Protein AF-A0A8S3EVQ6-F1 (afdb_monomer_lite)

Secondary structure (DSSP, 8-state):
-HHHHHHHHHHHHHHHHHHHHHHHHHHHHHHHHHHHHHHHHHHHHTSS--S-----SSSSSSSSTTHHHHHHHHHHHHHHHHHHHHHHTS-SHHHHHHHHHHHHHHHHHHHHHHHHHHH-

Organism: NCBI:txid392030

Sequence (120 aa):
MWTTFLFSSLFTLFGGWILILIYDVTKALLIKQRRLKLVKTLKNFSHGDYCTRRPSSLWTSNSRLNHDASEDYFSWLQAIKEWENNLISGQTKMGKTLVGIIFICSVASLILYFVDTKNA

Structure (mmCIF, N/CA/C/O backbone):
data_AF-A0A8S3EVQ6-F1
#
_entry.id   AF-A0A8S3EVQ6-F1
#
loop_
_atom_site.group_PDB
_atom_site.id
_atom_site.type_symbol
_atom_site.label_atom_id
_atom_site.label_alt_id
_atom_site.label_comp_id
_atom_site.label_asym_id
_atom_site.label_entity_id
_atom_site.label_seq_id
_atom_site.pdbx_PDB_ins_code
_atom_site.Cartn_x
_atom_site.Cartn_y
_atom_site.Cartn_z
_atom_site.occupancy
_atom_site.B_iso_or_equiv
_atom_site.auth_seq_id
_atom_site.auth_comp_id
_atom_site.auth_asym_id
_atom_site.auth_atom_id
_atom_site.pdbx_PDB_model_num
ATOM 1 N N . MET A 1 1 ? -10.892 22.783 13.110 1.00 68.56 1 MET A N 1
ATOM 2 C CA . MET A 1 1 ? -10.545 21.452 13.659 1.00 68.56 1 MET A CA 1
ATOM 3 C C . MET A 1 1 ? -11.047 20.319 12.761 1.00 68.56 1 MET A C 1
ATOM 5 O O . MET A 1 1 ? -10.260 19.451 12.417 1.00 68.56 1 MET A O 1
ATOM 9 N N . TRP A 1 2 ? -12.306 20.330 12.303 1.00 86.19 2 TRP A N 1
ATOM 10 C CA . TRP A 1 2 ? -12.812 19.269 11.411 1.00 86.19 2 TRP A CA 1
ATOM 11 C C . TRP A 1 2 ? -12.196 19.282 9.999 1.00 86.19 2 TRP A C 1
ATOM 13 O O . TRP A 1 2 ? -11.824 18.238 9.472 1.00 86.19 2 TRP A O 1
ATOM 23 N N . THR A 1 3 ? -11.997 20.463 9.410 1.00 89.38 3 THR A N 1
ATOM 24 C CA . THR A 1 3 ? -11.407 20.614 8.067 1.00 89.38 3 THR A CA 1
ATOM 25 C C . THR A 1 3 ? -9.966 20.115 7.976 1.00 89.38 3 THR A C 1
ATOM 27 O O . THR A 1 3 ? -9.598 19.521 6.972 1.00 89.38 3 THR A O 1
ATOM 30 N N . THR A 1 4 ? -9.157 20.291 9.025 1.00 90.12 4 THR A N 1
ATOM 31 C CA . THR A 1 4 ? -7.780 19.772 9.091 1.00 90.12 4 THR A CA 1
ATOM 32 C C . THR A 1 4 ? -7.747 18.248 9.189 1.00 90.12 4 THR A C 1
ATOM 34 O O . THR A 1 4 ? -6.912 17.616 8.547 1.00 90.12 4 THR A O 1
ATOM 37 N N . PHE A 1 5 ? -8.685 17.651 9.934 1.00 88.81 5 PHE A N 1
ATOM 38 C CA . PHE A 1 5 ? -8.825 16.196 10.019 1.00 88.81 5 PHE A CA 1
ATOM 39 C C . PHE A 1 5 ? -9.272 15.595 8.679 1.00 88.81 5 PHE A C 1
ATOM 41 O O . PHE A 1 5 ? -8.646 14.664 8.172 1.00 88.81 5 PHE A O 1
ATOM 48 N N . LEU A 1 6 ? -10.296 16.192 8.057 1.00 91.88 6 LEU A N 1
ATOM 49 C CA . LEU A 1 6 ? -10.762 15.803 6.726 1.00 91.88 6 LEU A CA 1
ATOM 50 C C . LEU A 1 6 ? -9.653 15.933 5.683 1.00 91.88 6 LEU A C 1
ATOM 52 O O . LEU A 1 6 ? -9.415 14.996 4.929 1.00 91.88 6 LEU A O 1
ATOM 56 N N . PHE A 1 7 ? -8.947 17.064 5.661 1.00 94.12 7 PHE A N 1
ATOM 57 C CA . PHE A 1 7 ? -7.896 17.317 4.681 1.00 94.12 7 PHE A CA 1
ATOM 58 C C . PHE A 1 7 ? -6.714 16.355 4.838 1.00 94.12 7 PHE A C 1
ATOM 60 O O . PHE A 1 7 ? -6.194 15.880 3.835 1.00 94.12 7 PHE A O 1
ATOM 67 N N . SER A 1 8 ? -6.325 16.006 6.070 1.00 94.56 8 SER A N 1
ATOM 68 C CA . SER A 1 8 ? -5.264 15.021 6.312 1.00 94.56 8 SER A CA 1
ATOM 69 C C . SER A 1 8 ? -5.651 13.624 5.814 1.00 94.56 8 SER A C 1
ATOM 71 O O . SER A 1 8 ? -4.851 12.996 5.124 1.00 94.56 8 SER A O 1
ATOM 73 N N . SER A 1 9 ? -6.881 13.165 6.077 1.00 94.06 9 SER A N 1
ATOM 74 C CA . SER A 1 9 ? -7.375 11.875 5.567 1.00 94.06 9 SER A CA 1
ATOM 75 C C . SER A 1 9 ? -7.448 11.859 4.036 1.00 94.06 9 SER A C 1
ATOM 77 O O . SER A 1 9 ? -6.997 10.908 3.394 1.00 94.06 9 SER A O 1
ATOM 79 N N . LEU A 1 10 ? -7.939 12.952 3.446 1.00 94.50 10 LEU A N 1
ATOM 80 C CA . LEU A 1 10 ? -8.053 13.115 2.002 1.00 94.50 10 LEU A CA 1
ATOM 81 C C . LEU A 1 10 ? -6.673 13.133 1.325 1.00 94.50 10 LEU A C 1
ATOM 83 O O . LEU A 1 10 ? -6.465 12.468 0.313 1.00 94.50 10 LEU A O 1
ATOM 87 N N . PHE A 1 11 ? -5.713 13.855 1.908 1.00 95.88 11 PHE A N 1
ATOM 88 C CA . PHE A 1 11 ? -4.341 13.942 1.418 1.00 95.88 11 PHE A CA 1
ATOM 89 C C . PHE A 1 11 ? -3.624 12.592 1.483 1.00 95.88 11 PHE A C 1
ATOM 91 O O . PHE A 1 11 ? -2.966 12.217 0.518 1.00 95.88 11 PHE A O 1
ATOM 98 N N . THR A 1 12 ? -3.779 11.826 2.568 1.00 96.50 12 THR A N 1
ATOM 99 C CA . THR A 1 12 ? -3.204 10.475 2.667 1.00 96.50 12 THR A CA 1
ATOM 100 C C . THR A 1 12 ? -3.818 9.523 1.640 1.00 96.50 12 THR A C 1
ATOM 102 O O . THR A 1 12 ? -3.086 8.767 1.001 1.00 96.50 12 THR A O 1
ATOM 105 N N . LEU A 1 13 ? -5.135 9.589 1.422 1.00 95.44 13 LEU A N 1
ATOM 106 C CA . LEU A 1 13 ? -5.822 8.771 0.421 1.00 95.44 13 LEU A CA 1
ATOM 107 C C . LEU A 1 13 ? -5.348 9.110 -0.998 1.00 95.44 13 LEU A C 1
ATOM 109 O O . LEU A 1 13 ? -4.864 8.233 -1.717 1.00 95.44 13 LEU A O 1
ATOM 113 N N . PHE A 1 14 ? -5.449 10.380 -1.402 1.00 96.62 14 PHE A N 1
ATOM 114 C CA . PHE A 1 14 ? -5.064 10.809 -2.748 1.00 96.62 14 PHE A CA 1
ATOM 115 C C . PHE A 1 14 ? -3.560 10.705 -2.980 1.00 96.62 14 PHE A C 1
ATOM 117 O O . PHE A 1 14 ? -3.142 10.297 -4.060 1.00 96.62 14 PHE A O 1
ATOM 124 N N . GLY A 1 15 ? -2.745 11.006 -1.970 1.00 96.88 15 GLY A N 1
ATOM 125 C CA . GLY A 1 15 ? -1.297 10.846 -2.024 1.00 96.88 15 GLY A CA 1
ATOM 126 C C . GLY A 1 15 ? -0.896 9.395 -2.272 1.00 96.88 15 GLY A C 1
ATOM 127 O O . GLY A 1 15 ? -0.106 9.132 -3.177 1.00 96.88 15 GLY A O 1
ATOM 128 N N . GLY A 1 16 ? -1.492 8.445 -1.542 1.00 96.00 16 GLY A N 1
ATOM 129 C CA . GLY A 1 16 ? -1.260 7.016 -1.759 1.00 96.00 16 GLY A CA 1
ATOM 130 C C . GLY A 1 16 ? -1.673 6.563 -3.160 1.00 96.00 16 GLY A C 1
ATOM 131 O O . GLY A 1 16 ? -0.909 5.885 -3.846 1.00 96.00 16 GLY A O 1
ATOM 132 N N . TRP A 1 17 ? -2.848 6.996 -3.623 1.00 95.62 17 TRP A N 1
ATOM 133 C CA . TRP A 1 17 ? -3.348 6.642 -4.951 1.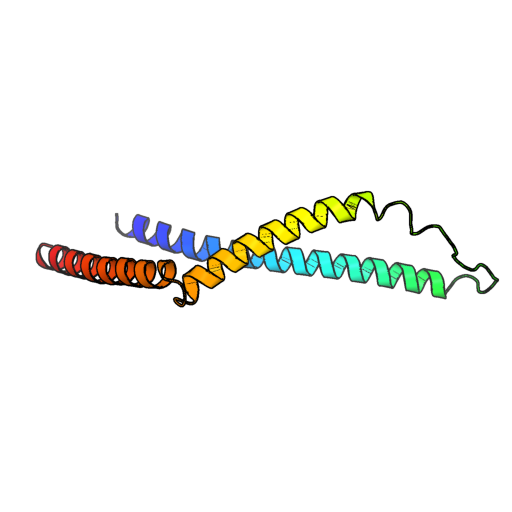00 95.62 17 TRP A CA 1
ATOM 134 C C . TRP A 1 17 ? -2.472 7.205 -6.081 1.00 95.62 17 TRP A C 1
ATOM 136 O O . TRP A 1 17 ? -2.085 6.473 -6.991 1.00 95.62 17 TRP A O 1
ATOM 146 N N . ILE A 1 18 ? -2.080 8.479 -5.994 1.00 96.81 18 ILE A N 1
ATOM 147 C CA . ILE A 1 18 ? -1.196 9.131 -6.969 1.00 96.81 18 ILE A CA 1
ATOM 148 C C . ILE A 1 18 ? 0.190 8.474 -6.978 1.00 96.81 18 ILE A C 1
ATOM 150 O O . ILE A 1 18 ? 0.751 8.271 -8.053 1.00 96.81 18 ILE A O 1
ATOM 154 N N . LEU A 1 19 ? 0.738 8.093 -5.819 1.00 95.75 19 LEU A N 1
ATOM 155 C CA . LEU A 1 19 ? 2.037 7.419 -5.730 1.00 95.75 19 LEU A CA 1
ATOM 156 C C . LEU A 1 19 ? 2.037 6.080 -6.486 1.00 95.75 19 LEU A C 1
ATOM 158 O O . LEU A 1 19 ? 2.961 5.807 -7.256 1.00 95.75 19 LEU A O 1
ATOM 162 N N . ILE A 1 20 ? 0.985 5.273 -6.306 1.00 95.69 20 ILE A N 1
ATOM 163 C CA . ILE A 1 20 ? 0.810 3.996 -7.015 1.00 95.69 20 ILE A CA 1
ATOM 164 C C . ILE A 1 20 ? 0.720 4.243 -8.526 1.00 95.69 20 ILE A C 1
ATOM 166 O O . ILE A 1 20 ? 1.440 3.613 -9.300 1.00 95.69 20 ILE A O 1
ATOM 170 N N . LEU A 1 21 ? -0.091 5.219 -8.949 1.00 94.50 21 LEU A N 1
ATOM 171 C CA . LEU A 1 21 ? -0.232 5.573 -10.363 1.00 94.50 21 LEU A CA 1
ATOM 172 C C . LEU A 1 21 ? 1.091 6.036 -10.986 1.00 94.50 21 LEU A C 1
ATOM 174 O O . LEU A 1 21 ? 1.448 5.583 -12.073 1.00 94.50 21 LEU A O 1
ATOM 178 N N . ILE A 1 22 ? 1.847 6.905 -10.309 1.00 96.38 22 ILE A N 1
ATOM 179 C CA . ILE A 1 22 ? 3.159 7.370 -10.783 1.00 96.38 22 ILE A CA 1
ATOM 180 C C . ILE A 1 22 ? 4.116 6.188 -10.945 1.00 96.38 22 ILE A C 1
ATOM 182 O O . ILE A 1 22 ? 4.830 6.107 -11.949 1.00 96.38 22 ILE A O 1
ATOM 186 N N . TYR A 1 23 ? 4.134 5.264 -9.987 1.00 95.75 23 TYR A N 1
ATOM 187 C CA . TYR A 1 23 ? 4.990 4.084 -10.030 1.00 95.75 23 TYR A CA 1
ATOM 188 C C . TYR A 1 23 ? 4.661 3.174 -11.220 1.00 95.75 23 TYR A C 1
ATOM 190 O O . TYR A 1 23 ? 5.563 2.803 -11.981 1.00 95.75 23 TYR A O 1
ATOM 198 N N . ASP A 1 24 ? 3.381 2.879 -11.443 1.00 94.62 24 ASP A N 1
ATOM 199 C CA . ASP A 1 24 ? 2.932 2.034 -12.551 1.00 94.62 24 ASP A CA 1
ATOM 200 C C . ASP A 1 24 ? 3.170 2.689 -13.914 1.00 94.62 24 ASP A C 1
ATOM 202 O O . ASP A 1 24 ? 3.674 2.042 -14.839 1.00 94.62 24 ASP A O 1
ATOM 206 N N . VAL A 1 25 ? 2.908 3.994 -14.038 1.00 94.94 25 VAL A N 1
ATOM 207 C CA . VAL A 1 25 ? 3.202 4.757 -15.260 1.00 94.94 25 VAL A CA 1
ATOM 208 C C . VAL A 1 25 ? 4.703 4.767 -15.534 1.00 94.94 25 VAL A C 1
ATOM 210 O O . VAL A 1 25 ? 5.124 4.492 -16.659 1.00 94.94 25 VAL A O 1
ATOM 213 N N . THR A 1 26 ? 5.534 5.016 -14.521 1.00 94.12 26 THR A N 1
ATOM 214 C CA . THR A 1 26 ? 6.995 5.028 -14.674 1.00 94.12 26 THR A CA 1
ATOM 215 C C . THR A 1 26 ? 7.508 3.662 -15.130 1.00 94.12 26 THR A C 1
ATOM 217 O O . THR A 1 26 ? 8.262 3.584 -16.101 1.00 94.12 26 THR A O 1
ATOM 220 N N . LYS A 1 27 ? 7.047 2.563 -14.520 1.00 91.69 27 LYS A N 1
ATOM 221 C CA . LYS A 1 27 ? 7.361 1.194 -14.965 1.00 91.69 27 LYS A CA 1
ATOM 222 C C . LYS A 1 27 ? 6.942 0.942 -16.409 1.00 91.69 27 LYS A C 1
ATOM 224 O O . LYS A 1 27 ? 7.743 0.441 -17.201 1.00 91.69 27 LYS A O 1
ATOM 229 N N . ALA A 1 28 ? 5.712 1.302 -16.766 1.00 92.44 28 ALA A N 1
ATOM 230 C CA . ALA A 1 28 ? 5.183 1.116 -18.111 1.00 92.44 28 ALA A CA 1
ATOM 231 C C . ALA A 1 28 ? 6.000 1.898 -19.152 1.00 92.44 28 ALA A C 1
ATOM 233 O O . ALA A 1 28 ? 6.352 1.355 -20.204 1.00 92.44 28 ALA A O 1
ATOM 234 N N . LEU A 1 29 ? 6.370 3.144 -18.846 1.00 92.00 29 LEU A N 1
ATOM 235 C CA . LEU A 1 29 ? 7.219 3.972 -19.700 1.00 92.00 29 LEU A CA 1
ATOM 236 C C . LEU A 1 29 ? 8.628 3.387 -19.843 1.00 92.00 29 LEU A C 1
ATOM 238 O O . LEU A 1 29 ? 9.133 3.315 -20.964 1.00 92.00 29 LEU A O 1
ATOM 242 N N . LEU A 1 30 ? 9.242 2.903 -18.761 1.00 89.94 30 LEU A N 1
ATOM 243 C CA . LEU A 1 30 ? 10.560 2.261 -18.804 1.00 89.94 30 LEU A CA 1
ATOM 244 C C . LEU A 1 30 ? 10.545 0.987 -19.663 1.00 89.94 30 LEU A C 1
ATOM 246 O O . LEU A 1 30 ? 11.429 0.795 -20.503 1.00 89.94 30 LEU A O 1
ATOM 250 N N . ILE A 1 31 ? 9.521 0.141 -19.522 1.00 88.75 31 ILE A N 1
ATOM 251 C CA . ILE A 1 31 ? 9.354 -1.069 -20.342 1.00 88.75 31 ILE A CA 1
ATOM 252 C C . ILE A 1 31 ? 9.140 -0.691 -21.814 1.00 88.75 31 ILE A C 1
ATOM 254 O O . ILE A 1 31 ? 9.781 -1.261 -22.702 1.00 88.75 31 ILE A O 1
ATOM 258 N N . LYS A 1 32 ? 8.291 0.304 -22.093 1.00 89.44 32 LYS A N 1
ATOM 259 C CA . LYS A 1 32 ? 8.020 0.789 -23.454 1.00 89.44 32 LYS A CA 1
ATOM 260 C C . LYS A 1 32 ? 9.273 1.370 -24.110 1.00 89.44 32 LYS A C 1
ATOM 262 O O . LYS A 1 32 ? 9.558 1.040 -25.259 1.00 89.44 32 LYS A O 1
ATOM 267 N N . GLN A 1 33 ? 10.053 2.183 -23.396 1.00 87.12 33 GLN A N 1
ATOM 268 C CA . GLN A 1 33 ? 11.304 2.74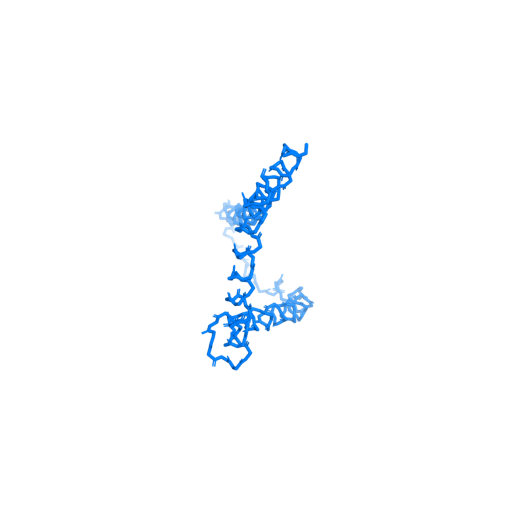2 -23.913 1.00 87.12 33 GLN A CA 1
ATOM 269 C C . GLN A 1 33 ? 12.327 1.651 -24.244 1.00 87.12 33 GLN A C 1
ATOM 271 O O . GLN A 1 33 ? 12.963 1.720 -25.297 1.00 87.12 33 GLN A O 1
ATOM 276 N N . ARG A 1 34 ? 12.462 0.620 -23.397 1.00 82.81 34 ARG A N 1
ATOM 277 C CA . ARG A 1 34 ? 13.332 -0.537 -23.677 1.00 82.81 34 ARG A CA 1
ATOM 278 C C . ARG A 1 34 ? 12.890 -1.281 -24.940 1.00 82.81 34 ARG A C 1
ATOM 280 O O . ARG A 1 34 ? 13.722 -1.543 -25.805 1.00 82.81 34 ARG A O 1
ATOM 287 N N . ARG A 1 35 ? 11.585 -1.541 -25.097 1.00 80.12 35 ARG A N 1
ATOM 288 C CA . ARG A 1 35 ? 11.021 -2.188 -26.299 1.00 80.12 35 ARG A CA 1
ATOM 289 C C . ARG A 1 35 ? 11.263 -1.365 -27.569 1.00 80.12 35 ARG A C 1
ATOM 291 O O . ARG A 1 35 ? 11.689 -1.916 -28.577 1.00 80.12 35 ARG A O 1
ATOM 298 N N . LEU A 1 36 ? 11.057 -0.048 -27.517 1.00 82.69 36 LEU A N 1
ATOM 299 C CA . LEU A 1 36 ? 11.275 0.839 -28.666 1.00 82.69 36 LEU A CA 1
ATOM 300 C C . LEU A 1 36 ? 12.751 0.943 -29.070 1.00 82.69 36 LEU A C 1
ATOM 302 O O . LEU A 1 36 ? 13.045 0.976 -30.264 1.00 82.69 36 LEU A O 1
ATOM 306 N N . LYS A 1 37 ? 13.679 0.977 -28.103 1.00 80.00 37 LYS A N 1
ATOM 307 C CA . LYS A 1 37 ? 15.122 0.936 -28.386 1.00 80.00 37 LYS A CA 1
ATOM 308 C C . LYS A 1 37 ? 15.496 -0.357 -29.118 1.00 80.00 37 LYS A C 1
ATOM 310 O O . LYS A 1 37 ? 16.143 -0.283 -30.154 1.00 80.00 37 LYS A O 1
ATOM 315 N N . LEU A 1 38 ? 15.003 -1.505 -28.649 1.00 76.25 38 LEU A N 1
ATOM 316 C CA . LEU A 1 38 ? 15.272 -2.811 -29.257 1.00 76.25 38 LEU A CA 1
ATOM 317 C C . LEU A 1 38 ? 14.722 -2.924 -30.690 1.00 76.25 38 LEU A C 1
ATOM 319 O O . LEU A 1 38 ? 15.441 -3.346 -31.592 1.00 76.25 38 LEU A O 1
ATOM 323 N N . VAL A 1 39 ? 13.486 -2.472 -30.933 1.00 78.50 39 VAL A N 1
ATOM 324 C CA . VAL A 1 39 ? 12.877 -2.485 -32.278 1.00 78.50 39 VAL A CA 1
ATOM 325 C C . VAL A 1 39 ? 13.634 -1.581 -33.259 1.00 78.50 39 VAL A C 1
ATOM 327 O O . VAL A 1 39 ? 13.845 -1.968 -34.407 1.00 78.50 39 VAL A O 1
ATOM 330 N N . LYS A 1 40 ? 14.087 -0.397 -32.824 1.00 79.31 40 LYS A N 1
ATOM 331 C CA . LYS A 1 40 ? 14.905 0.499 -33.662 1.00 79.31 40 LYS A CA 1
ATOM 332 C C . LYS A 1 40 ? 16.255 -0.129 -34.017 1.00 79.31 40 LYS A C 1
ATOM 334 O O . LYS A 1 40 ? 16.649 -0.076 -35.177 1.00 79.31 40 LYS A O 1
ATOM 339 N N . THR A 1 41 ? 16.931 -0.763 -33.055 1.00 72.69 41 THR A N 1
ATOM 340 C CA . THR A 1 41 ? 18.198 -1.470 -33.299 1.00 72.69 41 THR A CA 1
ATOM 341 C C . THR A 1 41 ? 18.030 -2.602 -34.315 1.00 72.69 41 THR A C 1
ATOM 343 O O . THR A 1 41 ? 18.829 -2.700 -35.240 1.00 72.69 41 THR A O 1
ATOM 346 N N . LEU A 1 42 ? 16.968 -3.408 -34.206 1.00 71.94 42 LEU A N 1
ATOM 347 C CA . LEU A 1 42 ? 16.698 -4.501 -35.149 1.00 71.94 42 LEU A CA 1
ATOM 348 C C . LEU A 1 42 ? 16.352 -4.000 -36.559 1.00 71.94 42 LEU A C 1
ATOM 350 O O . LEU A 1 42 ? 16.822 -4.565 -37.543 1.00 71.94 42 LEU A O 1
ATOM 354 N N . LYS A 1 43 ? 15.574 -2.917 -36.680 1.00 72.06 43 LYS A N 1
ATOM 355 C CA . LYS A 1 43 ? 15.220 -2.339 -37.987 1.00 72.06 43 LYS A CA 1
ATOM 356 C C . LYS A 1 43 ? 16.436 -1.740 -38.704 1.00 72.06 43 LYS A C 1
ATOM 358 O O . LYS A 1 43 ? 16.560 -1.907 -39.912 1.00 72.06 43 LYS A O 1
ATOM 363 N N . ASN A 1 44 ? 17.344 -1.103 -37.961 1.00 59.94 44 ASN A N 1
ATOM 364 C CA . ASN A 1 44 ? 18.596 -0.567 -38.506 1.00 59.94 44 ASN A CA 1
ATOM 365 C C . ASN A 1 44 ? 19.553 -1.680 -38.968 1.00 59.94 44 ASN A C 1
ATOM 367 O O . ASN A 1 44 ? 20.266 -1.494 -39.946 1.00 59.94 44 ASN A O 1
ATOM 371 N N . PHE A 1 45 ? 19.531 -2.845 -38.311 1.00 60.28 45 PHE A N 1
ATOM 372 C CA . PHE A 1 45 ? 20.302 -4.024 -38.726 1.00 60.28 45 PHE A CA 1
ATOM 373 C C . PHE A 1 45 ? 19.723 -4.706 -39.978 1.00 60.28 45 PHE A C 1
ATOM 375 O O . PHE A 1 45 ? 20.446 -5.340 -40.730 1.00 60.28 45 PHE A O 1
ATOM 382 N N . SER A 1 46 ? 18.417 -4.570 -40.227 1.00 57.06 46 SER A N 1
ATOM 383 C CA . SER A 1 46 ? 17.743 -5.212 -41.364 1.00 57.06 46 SER A CA 1
ATOM 384 C C . SER A 1 46 ? 17.868 -4.443 -42.689 1.00 57.06 46 SER A C 1
ATOM 386 O O . SER A 1 46 ? 17.414 -4.950 -43.714 1.00 57.06 46 SER A O 1
ATOM 388 N N . HIS A 1 47 ? 18.430 -3.228 -42.688 1.00 55.50 47 HIS A N 1
ATOM 389 C CA . HIS A 1 47 ? 18.567 -2.388 -43.888 1.00 55.50 47 HIS A CA 1
ATOM 390 C C . HIS A 1 47 ? 20.021 -2.174 -44.342 1.00 55.50 47 HIS A C 1
ATOM 392 O O . HIS A 1 47 ? 20.242 -1.535 -45.365 1.00 55.50 47 HIS A O 1
ATOM 398 N N . GLY A 1 48 ? 20.997 -2.720 -43.611 1.00 53.41 48 GLY A N 1
ATOM 399 C CA . GLY A 1 48 ? 22.413 -2.699 -43.970 1.00 53.41 48 GLY A CA 1
ATOM 400 C C . GLY A 1 48 ? 22.981 -4.114 -43.989 1.00 53.41 48 GLY A C 1
ATOM 401 O O . GLY A 1 48 ? 23.015 -4.780 -42.962 1.00 53.41 48 GLY A O 1
ATOM 402 N N . ASP A 1 49 ? 23.419 -4.533 -45.171 1.00 48.94 49 ASP A N 1
ATOM 403 C CA . ASP A 1 49 ? 24.391 -5.596 -45.428 1.00 48.94 49 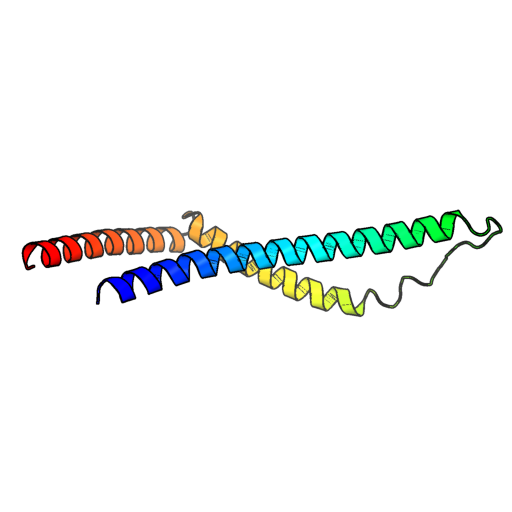ASP A CA 1
ATOM 404 C C . ASP A 1 49 ? 24.074 -7.019 -44.943 1.00 48.94 49 ASP A C 1
ATOM 406 O O . ASP A 1 49 ? 24.558 -7.508 -43.920 1.00 48.94 49 ASP A O 1
ATOM 410 N N . TYR A 1 50 ? 23.420 -7.781 -45.825 1.00 46.00 50 TYR A N 1
ATOM 411 C CA . TYR A 1 50 ? 23.705 -9.210 -45.939 1.00 46.00 50 TYR A CA 1
ATOM 412 C C . TYR A 1 50 ? 25.011 -9.414 -46.716 1.00 46.00 50 TYR A C 1
ATOM 414 O O . TYR A 1 50 ? 24.994 -9.683 -47.910 1.00 46.00 50 TYR A O 1
ATOM 422 N N . CYS A 1 51 ? 26.135 -9.339 -46.005 1.00 47.06 51 CYS A N 1
ATOM 423 C CA . CYS A 1 51 ? 27.311 -10.168 -46.267 1.00 47.06 51 CYS A CA 1
ATOM 424 C C . CYS A 1 51 ? 27.951 -10.560 -44.925 1.00 47.06 51 CYS A C 1
ATOM 426 O O . CYS A 1 51 ? 28.721 -9.825 -44.318 1.00 47.06 51 CYS A O 1
ATOM 428 N N . THR A 1 52 ? 27.582 -11.758 -44.473 1.00 51.81 52 THR A N 1
ATOM 429 C CA . THR A 1 52 ? 28.395 -12.699 -43.689 1.00 51.81 52 THR A CA 1
ATOM 430 C C . THR A 1 52 ? 29.166 -12.154 -42.478 1.00 51.81 52 THR A C 1
ATOM 432 O O . THR A 1 52 ? 30.374 -11.939 -42.531 1.00 51.81 52 THR A O 1
ATOM 435 N N . ARG A 1 53 ? 28.527 -12.142 -41.302 1.00 41.78 53 ARG A N 1
ATOM 436 C CA . ARG A 1 53 ? 29.232 -12.448 -40.044 1.00 41.78 53 ARG A CA 1
ATOM 437 C C . ARG A 1 53 ? 28.271 -12.999 -38.995 1.00 41.78 53 ARG A C 1
ATOM 439 O O . ARG A 1 53 ? 27.379 -12.304 -38.522 1.00 41.78 53 ARG A O 1
ATOM 446 N N . ARG A 1 54 ? 28.468 -14.269 -38.624 1.00 44.12 54 ARG A N 1
ATOM 447 C CA . ARG A 1 54 ? 27.871 -14.868 -37.421 1.00 44.12 54 ARG A CA 1
ATOM 448 C C . ARG A 1 54 ? 28.243 -13.991 -36.214 1.00 44.12 54 ARG A C 1
ATOM 450 O O . ARG A 1 54 ? 29.440 -13.804 -35.993 1.00 44.12 54 ARG A O 1
ATOM 457 N N . PRO A 1 55 ? 27.294 -13.490 -35.405 1.00 46.09 55 PRO A N 1
ATOM 458 C CA . PRO A 1 55 ? 27.625 -12.814 -34.161 1.00 46.09 55 PRO A CA 1
ATOM 459 C C . PRO A 1 55 ? 27.846 -13.874 -33.075 1.00 46.09 55 PRO A C 1
ATOM 461 O O . PRO A 1 55 ? 27.032 -14.048 -32.173 1.00 46.09 55 PRO A O 1
ATOM 464 N N . SER A 1 56 ? 28.931 -14.640 -33.176 1.00 52.28 56 SER A N 1
ATOM 465 C CA . SER A 1 56 ? 29.407 -15.440 -32.050 1.00 52.28 56 SER A CA 1
ATOM 466 C C . SER A 1 56 ? 30.255 -14.556 -31.133 1.00 52.28 56 SER A C 1
ATOM 468 O O . SER A 1 56 ? 31.223 -13.956 -31.588 1.00 52.28 56 SER A O 1
ATOM 470 N N . SER A 1 57 ? 29.872 -14.532 -29.853 1.00 48.09 57 SER A N 1
ATOM 471 C CA . SER A 1 57 ? 30.709 -14.235 -28.677 1.00 48.09 57 SER A CA 1
ATOM 472 C C . SER A 1 57 ? 30.998 -12.785 -28.250 1.00 48.09 57 SER A C 1
ATOM 474 O O . SER A 1 57 ? 32.072 -12.531 -27.711 1.00 48.09 57 SER A O 1
ATOM 476 N N . LEU A 1 58 ? 30.050 -11.845 -28.355 1.00 45.31 58 LEU A N 1
ATOM 477 C CA . LEU A 1 58 ? 30.192 -10.548 -27.656 1.00 45.31 58 LEU A CA 1
ATOM 478 C C . LEU A 1 58 ? 28.945 -10.099 -26.876 1.00 45.31 58 LEU A C 1
ATOM 480 O O . LEU A 1 58 ? 28.667 -8.913 -26.757 1.00 45.31 58 LEU A O 1
ATOM 484 N N . TRP A 1 59 ? 28.192 -11.055 -26.329 1.00 37.56 59 TRP A N 1
ATOM 485 C CA . TRP A 1 59 ? 27.042 -10.795 -25.445 1.00 37.56 59 TRP A CA 1
ATOM 486 C C . TRP A 1 59 ? 27.060 -11.663 -24.176 1.00 37.56 59 TRP A C 1
ATOM 488 O O . TRP A 1 59 ? 26.012 -11.977 -23.626 1.00 37.56 59 TRP A O 1
ATOM 498 N N . THR A 1 60 ? 28.231 -12.103 -23.705 1.00 46.06 60 THR A N 1
ATOM 499 C CA . THR A 1 60 ? 28.301 -13.085 -22.599 1.00 46.06 60 THR A CA 1
ATOM 500 C C . THR A 1 60 ? 29.166 -12.681 -21.406 1.00 46.06 60 THR A C 1
ATOM 502 O O . THR A 1 60 ? 29.235 -13.446 -20.445 1.00 46.06 60 THR A O 1
ATOM 505 N N . SER A 1 61 ? 29.789 -11.497 -21.411 1.00 42.09 61 SER A N 1
ATOM 506 C CA . SER A 1 61 ? 30.742 -11.127 -20.346 1.00 42.09 61 SER A CA 1
ATOM 507 C C . SER A 1 61 ? 30.259 -10.063 -19.359 1.00 42.09 61 SER A C 1
ATOM 509 O O . SER A 1 61 ? 30.919 -9.877 -18.347 1.00 42.09 61 SER A O 1
ATOM 511 N N . ASN A 1 62 ? 29.106 -9.414 -19.574 1.00 45.12 62 ASN A N 1
ATOM 512 C CA . ASN A 1 62 ? 28.591 -8.403 -18.629 1.00 45.12 62 ASN A CA 1
ATOM 513 C C . ASN A 1 62 ? 27.309 -8.823 -17.880 1.00 45.12 62 ASN A C 1
ATOM 515 O O . ASN A 1 62 ? 26.752 -8.054 -17.101 1.00 45.12 62 ASN A O 1
ATOM 519 N N . SER A 1 63 ? 26.835 -10.051 -18.113 1.00 46.38 63 SER A N 1
ATOM 520 C CA . SER A 1 63 ? 25.572 -10.556 -17.554 1.00 46.38 63 SER A CA 1
ATOM 521 C C . SER A 1 63 ? 25.738 -11.331 -16.249 1.00 46.38 63 SER A C 1
ATOM 523 O O . SER A 1 63 ? 24.749 -11.531 -15.563 1.00 46.38 63 SER A O 1
ATOM 525 N N . ARG A 1 64 ? 26.955 -11.765 -15.890 1.00 45.38 64 ARG A N 1
ATOM 526 C CA . ARG A 1 64 ? 27.173 -12.600 -14.691 1.00 45.38 64 ARG A CA 1
ATOM 527 C C . ARG A 1 64 ? 27.253 -11.785 -13.400 1.00 45.38 64 ARG A C 1
ATOM 529 O O . ARG A 1 64 ? 26.707 -12.203 -12.396 1.00 45.38 64 ARG A O 1
ATOM 536 N N . LEU A 1 65 ? 27.836 -10.584 -13.445 1.00 48.03 65 LEU A N 1
ATOM 537 C CA . LEU A 1 65 ? 27.986 -9.734 -12.253 1.00 48.03 65 LEU A CA 1
ATOM 538 C C . LEU A 1 65 ? 26.694 -9.013 -11.830 1.00 48.03 65 LEU A C 1
ATOM 540 O O . LEU A 1 65 ? 26.568 -8.616 -10.680 1.00 48.03 65 LEU A O 1
ATOM 544 N N . ASN A 1 66 ? 25.728 -8.852 -12.741 1.00 45.12 66 ASN A N 1
ATOM 545 C CA . ASN A 1 66 ? 24.419 -8.266 -12.425 1.00 45.12 66 ASN A CA 1
ATOM 546 C C . ASN A 1 66 ? 23.348 -9.316 -12.084 1.00 45.12 66 ASN A C 1
ATOM 548 O O . ASN A 1 66 ? 22.269 -8.932 -11.642 1.00 45.12 66 ASN A O 1
ATOM 552 N N . HIS A 1 67 ? 23.614 -10.609 -12.305 1.00 49.66 67 HIS A N 1
ATOM 553 C CA . HIS A 1 67 ? 22.638 -11.669 -12.043 1.00 49.66 67 HIS A CA 1
ATOM 554 C C . HIS A 1 67 ? 22.549 -11.964 -10.542 1.00 49.66 67 HIS A C 1
ATOM 556 O O . HIS A 1 67 ? 21.461 -11.875 -9.978 1.00 49.66 67 HIS A O 1
ATOM 562 N N . ASP A 1 68 ? 23.692 -12.163 -9.879 1.00 53.88 68 ASP A N 1
ATOM 563 C CA . ASP A 1 68 ? 23.741 -12.556 -8.462 1.00 53.88 68 ASP A CA 1
ATOM 564 C C . ASP A 1 68 ? 23.124 -11.502 -7.527 1.00 53.88 68 ASP A C 1
ATOM 566 O O . ASP A 1 68 ? 22.353 -11.831 -6.631 1.00 53.88 68 ASP A O 1
ATOM 570 N N . ALA A 1 69 ? 23.366 -10.210 -7.782 1.00 57.34 69 ALA A N 1
ATOM 571 C CA . ALA A 1 69 ? 22.774 -9.131 -6.983 1.00 57.34 69 ALA A CA 1
ATOM 572 C C . ALA A 1 69 ? 21.260 -8.956 -7.222 1.00 57.34 69 ALA A C 1
ATOM 574 O O . ALA A 1 69 ? 20.541 -8.448 -6.361 1.00 57.34 69 ALA A O 1
ATOM 575 N N . SER A 1 70 ? 20.766 -9.351 -8.400 1.00 62.00 70 SER A N 1
ATOM 576 C CA . SER A 1 70 ? 19.344 -9.248 -8.742 1.00 62.00 70 SER A CA 1
ATOM 577 C C . SER A 1 70 ? 18.516 -10.408 -8.190 1.00 62.00 70 SER A C 1
ATOM 579 O O . SER A 1 70 ? 17.351 -10.205 -7.845 1.00 62.00 70 SER A O 1
ATOM 581 N N . GLU A 1 71 ? 19.115 -11.593 -8.052 1.00 69.19 71 GLU A N 1
ATOM 582 C CA . GLU A 1 71 ? 18.449 -12.766 -7.485 1.00 69.19 71 GLU A CA 1
ATOM 583 C C . GLU A 1 71 ? 18.259 -12.648 -5.974 1.00 69.19 71 GLU A C 1
ATOM 585 O O . GLU A 1 71 ? 17.188 -12.987 -5.478 1.00 69.19 71 GLU A O 1
ATOM 590 N N . ASP A 1 72 ? 19.229 -12.089 -5.249 1.00 76.81 72 ASP A N 1
ATOM 591 C CA . ASP A 1 72 ? 19.137 -11.956 -3.791 1.00 76.81 72 ASP A CA 1
ATOM 592 C C . ASP A 1 72 ? 18.058 -10.932 -3.378 1.00 76.81 72 ASP A C 1
ATOM 594 O O . ASP A 1 72 ? 17.236 -11.177 -2.494 1.00 76.81 72 ASP A O 1
ATOM 598 N N . TYR A 1 73 ? 17.953 -9.816 -4.113 1.00 76.38 73 TYR A N 1
ATOM 599 C CA . TYR A 1 73 ? 16.869 -8.843 -3.929 1.00 76.38 73 TYR A CA 1
ATOM 600 C C . TYR A 1 73 ? 15.498 -9.422 -4.308 1.00 76.38 73 TYR A C 1
ATOM 602 O O . TYR A 1 73 ? 14.504 -9.176 -3.622 1.00 76.38 73 TYR A O 1
ATOM 610 N N . PHE A 1 74 ? 15.427 -10.210 -5.385 1.00 79.88 74 PHE A N 1
ATOM 611 C CA . PHE A 1 74 ? 14.194 -10.881 -5.792 1.00 79.88 74 PHE A CA 1
ATOM 612 C C . PHE A 1 74 ? 13.752 -11.936 -4.766 1.00 79.88 74 PHE A C 1
ATOM 614 O O . PHE A 1 74 ? 12.576 -11.976 -4.410 1.00 79.88 74 PHE A O 1
ATOM 621 N N . SER A 1 75 ? 14.693 -12.716 -4.231 1.00 83.50 75 SER A N 1
ATOM 622 C CA . SER A 1 75 ? 14.478 -13.709 -3.174 1.00 83.50 75 SER A CA 1
ATOM 623 C C . SER A 1 75 ? 13.986 -13.061 -1.876 1.00 83.50 75 SER A C 1
ATOM 625 O O . SER A 1 75 ? 12.994 -13.500 -1.295 1.00 83.50 75 SER A O 1
ATOM 627 N N . TRP A 1 76 ? 14.592 -11.943 -1.461 1.00 87.06 76 TRP A N 1
ATOM 628 C CA . TRP A 1 76 ? 14.146 -11.195 -0.282 1.00 87.06 76 TRP A CA 1
ATOM 629 C C . TRP A 1 76 ? 12.741 -10.603 -0.452 1.00 87.06 76 TRP A C 1
ATOM 631 O O . TRP A 1 76 ? 11.899 -10.718 0.442 1.00 87.06 76 TRP A O 1
ATOM 641 N N . LEU A 1 77 ? 12.445 -10.015 -1.616 1.00 85.81 77 LEU A N 1
ATOM 642 C CA . LEU A 1 77 ? 11.101 -9.522 -1.923 1.00 85.81 77 LEU A CA 1
ATOM 643 C C . LEU A 1 77 ? 10.066 -10.652 -1.939 1.00 85.81 77 LEU A C 1
ATOM 645 O O . LEU A 1 77 ? 8.933 -10.460 -1.492 1.00 85.81 77 LEU A O 1
ATOM 649 N N . GLN A 1 78 ? 10.446 -11.824 -2.442 1.00 85.56 78 GLN A N 1
ATOM 650 C CA . GLN A 1 78 ? 9.590 -12.999 -2.461 1.00 85.56 78 GLN A CA 1
ATOM 651 C C . GLN A 1 78 ? 9.323 -13.518 -1.043 1.00 85.56 78 GLN A C 1
ATOM 653 O O . GLN A 1 78 ? 8.163 -13.751 -0.707 1.00 85.56 78 GLN A O 1
ATOM 658 N N . ALA A 1 79 ? 10.340 -13.560 -0.179 1.00 85.62 79 ALA A N 1
ATOM 659 C CA . ALA A 1 79 ? 10.188 -13.923 1.229 1.00 85.62 79 ALA A CA 1
ATOM 660 C C . ALA A 1 79 ? 9.238 -12.974 1.986 1.00 85.62 79 ALA A C 1
ATOM 662 O O . ALA A 1 79 ? 8.385 -13.431 2.748 1.00 85.62 79 ALA A O 1
ATOM 663 N N . ILE A 1 80 ? 9.317 -11.657 1.747 1.00 87.06 80 ILE A N 1
ATOM 664 C CA . ILE A 1 80 ? 8.389 -10.679 2.348 1.00 87.06 80 ILE A CA 1
ATOM 665 C C . ILE A 1 80 ? 6.961 -10.892 1.853 1.00 87.06 80 ILE A C 1
ATOM 667 O O . ILE A 1 80 ? 6.021 -10.884 2.648 1.00 87.06 80 ILE A O 1
ATOM 671 N N . LYS A 1 81 ? 6.789 -11.098 0.546 1.00 87.50 81 LYS A N 1
ATOM 672 C CA . LYS A 1 81 ? 5.474 -11.338 -0.051 1.00 87.50 81 LYS A CA 1
ATOM 673 C C . LYS A 1 81 ? 4.844 -12.628 0.469 1.00 87.50 81 LYS A C 1
ATOM 675 O O . LYS A 1 81 ? 3.644 -12.676 0.724 1.00 87.50 81 LYS A O 1
ATOM 680 N N . GLU A 1 82 ? 5.642 -13.674 0.638 1.00 84.56 82 GLU A N 1
ATOM 681 C CA . GLU A 1 82 ? 5.191 -14.932 1.223 1.00 84.56 82 GLU A CA 1
ATOM 682 C C . GLU A 1 82 ? 4.801 -14.749 2.686 1.00 84.56 82 GLU A C 1
ATOM 684 O O . GLU A 1 82 ? 3.776 -15.284 3.106 1.00 84.56 82 GLU A O 1
ATOM 689 N N . TRP A 1 83 ? 5.536 -13.928 3.440 1.00 84.50 83 TRP A N 1
ATOM 690 C CA . TRP A 1 83 ? 5.176 -13.605 4.817 1.00 84.50 83 TRP A CA 1
ATOM 691 C C . TRP A 1 83 ? 3.832 -12.867 4.908 1.00 84.50 83 TRP A C 1
ATOM 693 O O . TRP A 1 83 ? 2.970 -13.266 5.691 1.00 84.50 83 TRP A O 1
ATOM 703 N N . GLU A 1 84 ? 3.605 -11.868 4.052 1.00 87.19 84 GLU A N 1
ATOM 704 C CA . GLU A 1 84 ? 2.332 -11.142 3.936 1.00 87.19 84 GLU A CA 1
ATOM 705 C C . GLU A 1 84 ? 1.173 -12.081 3.559 1.00 87.19 84 GLU A C 1
ATOM 707 O O . GLU A 1 84 ? 0.129 -12.104 4.214 1.00 87.19 84 GLU A O 1
ATOM 712 N N . ASN A 1 85 ? 1.380 -12.931 2.551 1.00 80.38 85 ASN A N 1
ATOM 713 C CA . ASN A 1 85 ? 0.381 -13.887 2.080 1.00 80.38 85 ASN A CA 1
ATOM 714 C C . ASN A 1 85 ? 0.005 -14.913 3.167 1.00 80.38 85 ASN A C 1
ATOM 716 O O . ASN A 1 85 ? -1.158 -15.298 3.319 1.00 80.38 85 ASN A O 1
ATOM 720 N N . ASN A 1 86 ? 0.973 -15.330 3.983 1.00 81.19 86 ASN A N 1
ATOM 721 C CA . ASN A 1 86 ? 0.745 -16.259 5.087 1.00 81.19 86 ASN A CA 1
ATOM 722 C C . ASN A 1 86 ? -0.004 -15.603 6.268 1.00 81.19 86 ASN A C 1
ATOM 724 O O . ASN A 1 86 ? -0.716 -16.285 7.013 1.00 81.19 86 ASN A O 1
ATOM 728 N N . LEU A 1 87 ? 0.141 -14.284 6.440 1.00 82.00 87 LEU A N 1
ATOM 729 C CA . LEU A 1 87 ? -0.576 -13.487 7.441 1.00 82.00 87 LEU A CA 1
ATOM 730 C C . LEU A 1 87 ? -2.019 -13.195 7.006 1.00 82.00 87 LEU A C 1
ATOM 732 O O . LEU A 1 87 ? -2.940 -13.349 7.807 1.00 82.00 87 LEU A O 1
ATOM 736 N N . ILE A 1 88 ? -2.228 -12.840 5.738 1.00 79.38 88 ILE A N 1
ATOM 737 C CA . ILE A 1 88 ? -3.540 -12.473 5.182 1.00 79.38 88 ILE A CA 1
ATOM 738 C C . ILE A 1 88 ? -4.437 -13.688 4.957 1.00 79.38 88 ILE A C 1
ATOM 740 O O . ILE A 1 88 ? -5.637 -13.618 5.211 1.00 79.38 88 ILE A O 1
ATOM 744 N N . SER A 1 89 ? -3.877 -14.819 4.520 1.00 75.38 89 SER A N 1
ATOM 745 C CA . SER A 1 89 ? -4.662 -16.034 4.251 1.00 75.38 89 SER A CA 1
ATOM 746 C C . SER A 1 89 ? -5.350 -16.609 5.492 1.00 75.38 89 SER A C 1
ATOM 748 O O . SER A 1 89 ? -6.226 -17.463 5.363 1.00 75.38 89 SER A O 1
ATOM 750 N N . GLY A 1 90 ? -4.955 -16.191 6.703 1.00 67.06 90 GLY A N 1
ATOM 751 C CA . GLY A 1 90 ? -5.560 -16.653 7.955 1.00 67.06 90 GLY A CA 1
ATOM 752 C C . GLY A 1 90 ? -5.403 -18.159 8.205 1.00 67.06 90 GLY A C 1
ATOM 753 O O . GLY A 1 90 ? -5.991 -18.698 9.142 1.00 67.06 90 GLY A O 1
ATOM 754 N N . GLN A 1 91 ? -4.622 -18.867 7.385 1.00 80.81 91 GLN A N 1
ATOM 755 C CA . GLN A 1 91 ? -4.356 -20.296 7.553 1.00 80.81 91 GLN A CA 1
ATOM 756 C C . GLN A 1 91 ? -3.349 -20.531 8.685 1.00 80.81 91 GLN A C 1
ATOM 758 O O . GLN A 1 91 ? -3.433 -21.526 9.409 1.00 80.81 91 GLN A O 1
ATOM 763 N N . THR A 1 92 ? -2.451 -19.569 8.905 1.00 82.06 92 THR A N 1
ATOM 764 C CA . THR A 1 92 ? -1.493 -19.586 10.009 1.00 82.06 92 THR A CA 1
ATOM 765 C C . THR A 1 92 ? -2.135 -19.218 11.343 1.00 82.06 92 THR A C 1
ATOM 767 O O . THR A 1 92 ? -3.077 -18.429 11.420 1.00 82.06 92 THR A O 1
ATOM 770 N N . LYS A 1 93 ? -1.576 -19.747 12.441 1.00 81.38 93 LYS A N 1
ATOM 771 C CA . LYS A 1 93 ? -1.974 -19.354 13.805 1.00 81.38 93 LYS A CA 1
ATOM 772 C C . LYS A 1 93 ? -1.817 -17.842 14.032 1.00 81.38 93 LYS A C 1
ATOM 774 O O . LYS A 1 93 ? -2.650 -17.251 14.706 1.00 81.38 93 LYS A O 1
ATOM 779 N N . MET A 1 94 ? -0.795 -17.223 13.430 1.00 83.06 94 MET A N 1
ATOM 780 C CA . MET A 1 94 ? -0.560 -15.777 13.522 1.00 83.06 94 MET A CA 1
ATOM 781 C C . MET A 1 94 ? -1.637 -14.962 12.795 1.00 83.06 94 MET A C 1
ATOM 783 O O . MET A 1 94 ? -2.154 -14.010 13.373 1.00 83.06 94 MET A O 1
ATOM 787 N N . GLY A 1 95 ? -2.033 -15.363 11.580 1.00 84.50 95 GLY A N 1
ATOM 788 C CA . GLY A 1 95 ? -3.102 -14.698 10.827 1.00 84.50 95 GLY A CA 1
ATOM 789 C C . GLY A 1 95 ? -4.448 -14.738 11.556 1.00 84.50 95 GLY A C 1
ATOM 790 O O . GLY A 1 95 ? -5.121 -13.718 11.671 1.00 84.50 95 GLY A O 1
ATOM 791 N N . LYS A 1 96 ? -4.807 -15.883 12.154 1.00 89.38 96 LYS A N 1
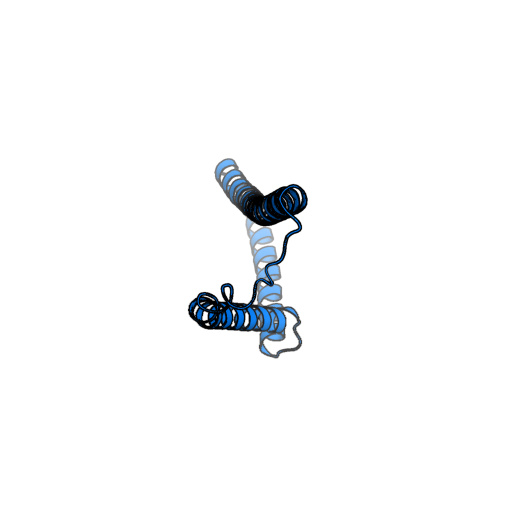ATOM 792 C CA . LYS A 1 96 ? -6.039 -16.017 12.958 1.00 89.38 96 LYS A CA 1
ATOM 793 C C . LYS A 1 96 ? -6.062 -15.072 14.160 1.00 89.38 96 LYS A C 1
ATOM 795 O O . LYS A 1 96 ? -7.076 -14.423 14.407 1.00 89.38 96 LYS A O 1
ATOM 800 N N . THR A 1 97 ? -4.948 -14.966 14.885 1.00 89.31 97 THR A N 1
ATOM 801 C CA . THR A 1 97 ? -4.826 -14.037 16.017 1.00 89.31 97 THR A CA 1
ATOM 802 C C . THR A 1 97 ? -4.906 -12.582 15.560 1.00 89.31 97 THR A C 1
ATOM 804 O O . THR A 1 97 ? -5.594 -11.787 16.196 1.00 89.31 97 THR A O 1
ATOM 807 N N . LEU A 1 98 ? -4.263 -12.232 14.440 1.00 89.25 98 LEU A N 1
ATOM 808 C CA . LEU A 1 98 ? -4.311 -10.882 13.876 1.00 89.25 98 LEU A CA 1
ATOM 809 C C . LEU A 1 98 ? -5.752 -10.468 13.539 1.00 89.25 98 LEU A C 1
ATOM 811 O O . LEU A 1 98 ? -6.186 -9.389 13.938 1.00 89.25 98 LEU A O 1
ATOM 815 N N . VAL A 1 99 ? -6.512 -11.346 12.875 1.00 89.06 99 VAL A N 1
ATOM 816 C CA . VAL A 1 99 ? -7.929 -11.097 12.558 1.00 89.06 99 VAL A CA 1
ATOM 817 C C . VAL A 1 99 ? -8.742 -10.885 13.836 1.00 89.06 99 VAL A C 1
ATOM 819 O O . VAL A 1 99 ? -9.533 -9.947 13.905 1.00 89.06 99 VAL A O 1
ATOM 822 N N . GLY A 1 100 ? -8.511 -11.700 14.871 1.00 91.31 100 GLY A N 1
ATOM 823 C CA . GLY A 1 100 ? -9.169 -11.537 16.169 1.00 91.31 100 GLY A CA 1
ATOM 824 C C . GLY A 1 100 ? -8.887 -10.179 16.822 1.00 91.31 100 GLY A C 1
ATOM 825 O O . GLY A 1 100 ? -9.814 -9.511 17.277 1.00 91.31 100 GLY A O 1
ATOM 826 N N . ILE A 1 101 ? -7.626 -9.732 16.822 1.00 93.62 101 ILE A N 1
ATOM 827 C CA . ILE A 1 101 ? -7.229 -8.434 17.393 1.00 93.62 101 ILE A CA 1
ATOM 828 C C . ILE A 1 101 ? -7.863 -7.275 16.615 1.00 93.62 101 ILE A C 1
ATOM 830 O O . ILE A 1 101 ? -8.425 -6.367 17.226 1.00 93.62 101 ILE A O 1
ATOM 834 N N . ILE A 1 102 ? -7.813 -7.308 15.280 1.00 93.56 102 ILE A N 1
ATOM 835 C CA . ILE A 1 102 ? -8.403 -6.263 14.426 1.00 93.56 102 ILE A CA 1
ATOM 836 C C . ILE A 1 102 ? -9.918 -6.184 14.645 1.00 93.56 102 ILE A C 1
ATOM 838 O O . ILE A 1 102 ? -10.469 -5.089 14.739 1.00 93.56 102 ILE A O 1
ATOM 842 N N . PHE A 1 103 ? -10.585 -7.330 14.788 1.00 95.19 103 PHE A N 1
ATOM 843 C CA . PHE A 1 103 ? -12.019 -7.394 15.051 1.00 95.19 103 PHE A CA 1
ATOM 844 C C . PHE A 1 103 ? -12.393 -6.753 16.394 1.00 95.19 103 PHE A C 1
ATOM 846 O O . PHE A 1 103 ? -13.269 -5.891 16.444 1.00 95.19 103 PHE A O 1
ATOM 853 N N . ILE A 1 104 ? -11.688 -7.106 17.473 1.00 96.31 104 ILE A N 1
ATOM 854 C CA . ILE A 1 104 ? -11.915 -6.511 18.799 1.00 96.31 104 ILE A CA 1
ATOM 855 C C . ILE A 1 104 ? -11.632 -5.004 18.769 1.00 96.31 104 ILE A C 1
ATOM 857 O O . ILE A 1 104 ? -12.412 -4.221 19.307 1.00 96.31 104 ILE A O 1
ATOM 861 N N . CYS A 1 105 ? -10.556 -4.585 18.099 1.00 95.50 105 CYS A N 1
ATOM 862 C CA . CYS A 1 105 ? -10.199 -3.176 17.943 1.00 95.50 105 CYS A CA 1
ATOM 863 C C . CYS A 1 105 ? -11.275 -2.390 17.171 1.00 95.50 105 CYS A C 1
ATOM 865 O O . CYS A 1 105 ? -11.625 -1.277 17.560 1.00 95.50 105 CYS A O 1
ATOM 867 N N . SER A 1 106 ? -11.865 -2.986 16.129 1.00 96.38 106 SER A N 1
ATOM 868 C CA . SER A 1 106 ? -12.969 -2.388 15.369 1.00 96.38 106 SER A CA 1
ATOM 869 C C . SER A 1 106 ? -14.214 -2.171 16.237 1.00 96.38 106 SER A C 1
ATOM 871 O O . SER A 1 106 ? -14.779 -1.077 16.231 1.00 96.38 106 SER A O 1
ATOM 873 N N . VAL A 1 107 ? -14.602 -3.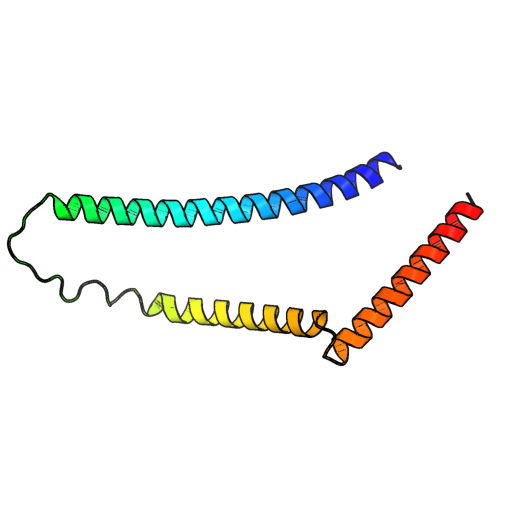164 17.045 1.00 96.25 107 VAL A N 1
ATOM 874 C CA . VAL A 1 107 ? -15.735 -3.035 17.979 1.00 96.25 107 VAL A CA 1
ATOM 875 C C . VAL A 1 107 ? -15.435 -2.007 19.075 1.00 96.25 107 VAL A C 1
ATOM 877 O O . VAL A 1 107 ? -16.290 -1.182 19.386 1.00 96.25 107 VAL A O 1
ATOM 880 N N . ALA A 1 108 ? -14.220 -1.998 19.628 1.00 96.12 108 ALA A N 1
ATOM 881 C CA . ALA A 1 108 ? -13.806 -1.015 20.629 1.00 96.12 108 ALA A CA 1
ATOM 882 C C . ALA A 1 108 ? -13.848 0.420 20.077 1.00 96.12 108 ALA A C 1
ATOM 884 O O . ALA A 1 108 ? -14.376 1.318 20.731 1.00 96.12 108 ALA A O 1
ATOM 885 N N . SER A 1 109 ? -13.361 0.628 18.849 1.00 94.94 109 SER A N 1
ATOM 886 C CA . SER A 1 109 ? -13.445 1.915 18.155 1.00 94.94 109 SER A CA 1
ATOM 887 C C . SER A 1 109 ? -14.896 2.361 17.951 1.00 94.94 109 SER A C 1
ATOM 889 O O . SER A 1 109 ? -15.204 3.533 18.164 1.00 94.94 109 SER A O 1
ATOM 891 N N . LEU A 1 110 ? -15.800 1.435 17.619 1.00 94.00 110 LEU A N 1
ATOM 892 C CA . LEU A 1 110 ? -17.225 1.727 17.467 1.00 94.00 110 LEU A CA 1
ATOM 893 C C . LEU A 1 110 ? -17.891 2.112 18.800 1.00 94.00 110 LEU A C 1
ATOM 895 O O . LEU A 1 110 ? -18.690 3.044 18.845 1.00 94.00 110 LEU A O 1
ATOM 899 N N . ILE A 1 111 ? -17.544 1.431 19.895 1.00 95.31 111 ILE A N 1
ATOM 900 C CA . ILE A 1 111 ? -18.039 1.773 21.237 1.00 95.31 111 ILE A CA 1
ATOM 901 C C . ILE A 1 111 ? -17.570 3.1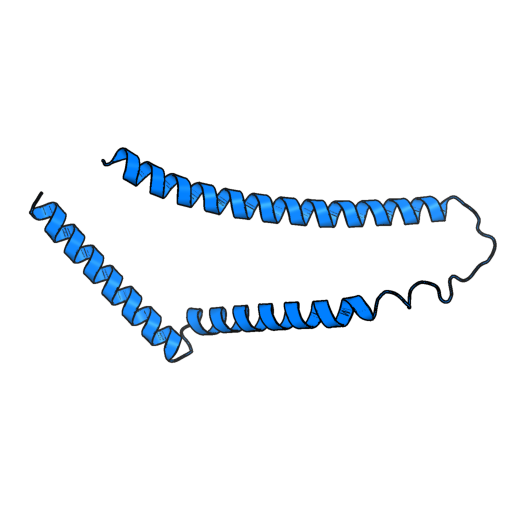76 21.636 1.00 95.31 111 ILE A C 1
ATOM 903 O O . ILE A 1 111 ? -18.383 3.969 22.106 1.00 95.31 111 ILE A O 1
ATOM 907 N N . LEU A 1 112 ? -16.292 3.505 21.415 1.00 93.19 112 LEU A N 1
ATOM 908 C CA . LEU A 1 112 ? -15.757 4.839 21.703 1.00 93.19 112 LEU A CA 1
ATOM 909 C C . LEU A 1 112 ? -16.458 5.924 20.881 1.00 93.19 112 LEU A C 1
ATOM 911 O O . LEU A 1 112 ? -16.801 6.963 21.434 1.00 93.19 112 LEU A O 1
ATOM 915 N N . TYR A 1 113 ? -16.751 5.661 19.606 1.00 92.81 113 TYR A N 1
ATOM 916 C CA . TYR A 1 113 ? -17.551 6.563 18.778 1.00 92.81 113 TYR A CA 1
ATOM 917 C C . TYR A 1 113 ? -18.957 6.792 19.356 1.00 92.81 113 TYR A C 1
ATOM 919 O O . TYR A 1 113 ? -19.426 7.928 19.417 1.00 92.81 113 TYR A O 1
ATOM 927 N N . PHE A 1 114 ? -19.635 5.744 19.832 1.00 93.81 114 PHE A N 1
ATOM 928 C CA . PHE A 1 114 ? -20.951 5.904 20.458 1.00 93.81 114 PHE A CA 1
ATOM 929 C C . PHE A 1 114 ? -20.909 6.661 21.784 1.00 93.81 114 PHE A C 1
ATOM 931 O O . PHE A 1 114 ? -21.859 7.369 22.098 1.00 93.81 114 PHE A O 1
ATOM 938 N N . VAL A 1 115 ? -19.852 6.508 22.579 1.00 94.38 115 VAL A N 1
ATOM 939 C CA . VAL A 1 115 ? -19.695 7.280 23.820 1.00 94.38 115 VAL A CA 1
ATOM 940 C C . VAL A 1 115 ? -19.438 8.748 23.500 1.00 94.38 115 VAL A C 1
ATOM 942 O O . VAL A 1 115 ? -20.090 9.609 24.079 1.00 94.38 115 VAL A O 1
ATOM 945 N N . ASP A 1 116 ? -18.546 9.031 22.552 1.00 91.75 116 ASP A N 1
ATOM 946 C CA . ASP A 1 116 ? -18.221 10.396 22.131 1.00 91.75 116 ASP A CA 1
ATOM 947 C C . ASP A 1 116 ? -19.449 11.112 21.553 1.00 91.75 116 ASP A C 1
ATOM 949 O O . ASP A 1 116 ? -19.786 12.207 21.976 1.00 91.75 116 ASP A O 1
ATOM 953 N N . THR A 1 117 ? -20.212 10.443 20.685 1.00 90.19 117 THR A N 1
ATOM 954 C CA . THR A 1 117 ? -21.451 11.004 20.108 1.00 90.19 117 THR A CA 1
ATOM 955 C C . THR A 1 117 ? -22.602 11.164 21.097 1.00 90.19 117 THR A C 1
ATOM 957 O O . THR A 1 117 ? -23.498 11.956 20.837 1.00 90.19 117 THR A O 1
ATOM 960 N N . LYS A 1 118 ? -22.623 10.405 22.199 1.00 82.31 118 LYS A N 1
ATOM 961 C CA . LYS A 1 118 ? -23.631 10.558 23.262 1.00 82.31 118 LYS A CA 1
ATOM 962 C C . LYS A 1 118 ? -23.255 11.619 24.295 1.00 82.31 118 LYS A C 1
ATOM 964 O O . LYS A 1 118 ? -24.147 12.129 24.966 1.00 82.31 118 LYS A O 1
ATOM 969 N N . ASN A 1 119 ? -21.960 11.880 24.461 1.00 72.31 119 ASN A N 1
ATOM 970 C CA . ASN A 1 119 ? -21.434 12.883 25.386 1.00 72.31 119 ASN A CA 1
ATOM 971 C C . ASN A 1 119 ? -21.196 14.250 24.716 1.00 72.31 119 ASN A C 1
ATOM 973 O O . ASN A 1 119 ? -20.966 15.226 25.432 1.00 72.31 119 ASN A O 1
ATOM 977 N N . ALA A 1 120 ? -21.218 14.304 23.382 1.00 56.84 120 ALA A N 1
ATOM 978 C CA . ALA A 1 120 ? -21.265 15.520 22.571 1.00 56.84 120 ALA A CA 1
ATOM 979 C C . ALA A 1 120 ? -22.698 16.059 22.450 1.00 56.84 120 ALA A C 1
ATOM 981 O O . ALA A 1 120 ? -22.836 17.302 22.404 1.00 56.84 120 ALA A O 1
#

Radius of gyration: 26.87 Å; chains: 1; bounding box: 54×42×72 Å

Foldseek 3Di:
DVVVVVVVVVCVVVVVVVVVVVVVVVVVVVVVVVVVVVVVVVVVVVPDDPDDDDPPDDPPDPPPVVPVVVVVVVVVVVVVVVVVCLLCVCPDPNVVVVVVVVVVVVVVVVVVVVVVVVVD

pLDDT: mean 78.91, std 17.71, range [37.56, 96.88]